Protein AF-A0A227J0A8-F1 (afdb_monomer_lite)

Sequence (83 aa):
DDIQVWRDRQCLSYETSSDRIKPQQVIETLHKLTNGDAYVASDVGQHQMFAALYYPFNKPRRWINSGGLGTMGFGLPAGMGVK

Structure (mmCIF, N/CA/C/O backbone):
data_AF-A0A227J0A8-F1
#
_entry.id   AF-A0A227J0A8-F1
#
loop_
_atom_site.group_PDB
_atom_site.id
_atom_site.type_symbol
_atom_site.label_atom_id
_atom_site.label_alt_id
_atom_site.label_comp_id
_atom_site.label_asym_id
_atom_site.label_entity_id
_atom_site.label_seq_id
_atom_site.pdbx_PDB_ins_code
_atom_site.Cartn_x
_atom_site.Cartn_y
_atom_site.Cartn_z
_atom_site.occupancy
_atom_site.B_iso_or_equiv
_atom_site.auth_seq_id
_atom_site.auth_comp_id
_atom_site.auth_asym_id
_atom_site.auth_atom_id
_atom_site.pdbx_PDB_model_num
ATOM 1 N N . ASP A 1 1 ? 1.284 -22.921 19.122 1.00 80.19 1 ASP A N 1
ATOM 2 C CA . ASP A 1 1 ? 1.930 -22.575 17.848 1.00 80.19 1 ASP A CA 1
ATOM 3 C C . ASP A 1 1 ? 2.360 -21.123 17.950 1.00 80.19 1 ASP A C 1
ATOM 5 O O . ASP A 1 1 ? 1.494 -20.253 18.034 1.00 80.19 1 ASP A O 1
ATOM 9 N N . ASP A 1 2 ? 3.659 -20.861 18.104 1.00 90.19 2 ASP A N 1
ATOM 10 C CA . ASP A 1 2 ? 4.167 -19.565 18.584 1.00 90.19 2 ASP A CA 1
ATOM 11 C C . ASP A 1 2 ? 3.691 -18.393 17.720 1.00 90.19 2 ASP A C 1
ATOM 13 O O . ASP A 1 2 ? 3.392 -17.327 18.244 1.00 90.19 2 ASP A O 1
ATOM 17 N N . ILE A 1 3 ? 3.504 -18.612 16.414 1.00 88.31 3 ILE A N 1
ATOM 18 C CA . ILE A 1 3 ? 3.027 -17.617 15.440 1.00 88.31 3 ILE A CA 1
ATOM 19 C C . ILE A 1 3 ? 1.698 -16.970 15.854 1.00 88.31 3 ILE A C 1
ATOM 21 O O . ILE A 1 3 ? 1.537 -15.761 15.675 1.00 88.31 3 ILE A O 1
ATOM 25 N N . GLN A 1 4 ? 0.752 -17.737 16.407 1.00 93.62 4 GLN A N 1
ATOM 26 C CA . GLN A 1 4 ? -0.538 -17.163 16.801 1.00 93.62 4 GLN A CA 1
ATOM 27 C C . GLN A 1 4 ? -0.397 -16.223 17.994 1.00 93.62 4 GLN A C 1
ATOM 29 O O . GLN A 1 4 ? -0.967 -15.140 17.970 1.00 93.62 4 GLN A O 1
ATOM 34 N N . VAL A 1 5 ? 0.492 -16.535 18.939 1.00 94.38 5 VAL A N 1
ATOM 35 C CA . VAL A 1 5 ? 0.803 -15.638 20.062 1.00 94.38 5 VAL A CA 1
ATOM 36 C C . VAL A 1 5 ? 1.316 -14.281 19.568 1.00 94.38 5 VAL A C 1
ATOM 38 O O . VAL A 1 5 ? 0.975 -13.250 20.141 1.00 94.38 5 VAL A O 1
ATOM 41 N N . TRP A 1 6 ? 2.116 -14.243 18.496 1.00 90.19 6 TRP A N 1
ATOM 42 C CA . TRP A 1 6 ? 2.577 -12.978 17.905 1.00 90.19 6 TRP A CA 1
ATOM 43 C C . TRP A 1 6 ? 1.454 -12.216 17.198 1.00 90.19 6 TRP A C 1
ATOM 45 O O . TRP A 1 6 ? 1.396 -10.991 17.302 1.00 90.19 6 TRP A O 1
ATOM 55 N N . ARG A 1 7 ? 0.561 -12.917 16.492 1.00 87.50 7 ARG A N 1
ATOM 56 C CA . ARG A 1 7 ? -0.593 -12.302 15.816 1.00 87.50 7 ARG A CA 1
ATOM 57 C C . ARG A 1 7 ? -1.607 -11.740 16.810 1.00 87.50 7 ARG A C 1
ATOM 59 O O . ARG A 1 7 ? -2.098 -10.632 16.598 1.00 87.50 7 ARG A O 1
ATOM 66 N N . ASP A 1 8 ? -1.853 -12.440 17.911 1.00 93.88 8 ASP A N 1
ATOM 67 C CA . ASP A 1 8 ? -2.807 -12.043 18.952 1.00 93.88 8 ASP A CA 1
ATOM 68 C C . ASP A 1 8 ? -2.405 -10.743 19.661 1.00 93.88 8 ASP A C 1
ATOM 70 O O . ASP A 1 8 ? -3.257 -10.027 20.179 1.00 93.88 8 ASP A O 1
ATOM 74 N N . ARG A 1 9 ? -1.117 -10.373 19.626 1.00 92.56 9 ARG A N 1
ATOM 75 C CA . ARG A 1 9 ? -0.643 -9.086 20.164 1.00 92.56 9 ARG A CA 1
ATOM 76 C C . ARG A 1 9 ? -1.144 -7.872 19.387 1.00 92.56 9 ARG A C 1
ATOM 78 O O . ARG A 1 9 ? -1.056 -6.769 19.913 1.00 92.56 9 ARG A O 1
ATOM 85 N N . GLN A 1 10 ? -1.614 -8.051 18.147 1.00 90.44 10 GLN A N 1
ATOM 86 C CA . GLN A 1 10 ? -2.166 -6.976 17.313 1.00 90.44 10 GLN A CA 1
ATOM 87 C C . GLN A 1 10 ? -1.265 -5.721 17.282 1.00 90.44 10 GLN A C 1
ATOM 89 O O . GLN A 1 10 ? -1.740 -4.593 17.391 1.00 90.44 10 GLN A O 1
ATOM 94 N N . CYS A 1 11 ? 0.053 -5.905 17.119 1.00 89.94 11 CYS A N 1
ATOM 95 C CA . CYS A 1 11 ? 1.053 -4.829 17.237 1.00 89.94 11 CYS A CA 1
ATOM 96 C C . CYS A 1 11 ? 0.902 -3.686 16.213 1.00 89.94 11 CYS A C 1
ATOM 98 O O . CYS A 1 11 ? 1.545 -2.651 16.360 1.00 89.94 11 CYS A O 1
ATOM 100 N N . LEU A 1 12 ? 0.104 -3.889 15.160 1.00 91.25 12 LEU A N 1
ATOM 101 C CA . LEU A 1 12 ? -0.211 -2.887 14.137 1.00 91.25 12 LEU A CA 1
ATOM 102 C C . LEU A 1 12 ? -1.603 -2.269 14.320 1.00 91.25 12 LEU A C 1
ATOM 104 O O . LEU A 1 12 ? -2.033 -1.482 13.485 1.00 91.25 12 LEU A O 1
ATOM 108 N N . SER A 1 13 ? -2.329 -2.620 15.382 1.00 92.56 13 SER A N 1
ATOM 109 C CA . SER A 1 13 ? -3.607 -1.978 15.683 1.00 92.56 13 SER A CA 1
ATOM 110 C C . SER A 1 13 ? -3.402 -0.501 16.022 1.00 92.56 13 SER A C 1
ATOM 112 O O . SER A 1 13 ? -2.390 -0.100 16.602 1.00 92.56 13 SER A O 1
ATOM 114 N N . TYR A 1 14 ? -4.357 0.328 15.617 1.00 93.50 14 TYR A N 1
ATOM 115 C CA . TYR A 1 14 ? -4.322 1.762 15.852 1.00 93.50 14 TYR A CA 1
ATOM 116 C C . TYR A 1 14 ? -5.745 2.298 16.020 1.00 93.50 14 TYR A C 1
ATOM 118 O O . TYR A 1 14 ? -6.698 1.773 15.446 1.00 93.50 14 TYR A O 1
ATOM 126 N N . GLU A 1 15 ? -5.889 3.359 16.810 1.00 92.31 15 GLU A N 1
ATOM 127 C CA . GLU A 1 15 ? -7.183 4.000 17.027 1.00 92.31 15 GLU A CA 1
ATOM 128 C C . GLU A 1 15 ? -7.531 4.956 15.883 1.00 92.31 15 GLU A C 1
ATOM 130 O O . GLU A 1 15 ? -6.717 5.778 15.442 1.00 92.31 15 GLU A O 1
ATOM 135 N N . THR A 1 16 ? -8.776 4.863 15.427 1.00 90.69 16 THR A N 1
ATOM 136 C CA . THR A 1 16 ? -9.361 5.749 14.421 1.00 90.69 16 THR A CA 1
ATOM 137 C C . THR A 1 16 ? -10.189 6.836 15.097 1.00 90.69 16 THR A C 1
ATOM 139 O O . THR A 1 16 ? -10.955 6.529 16.008 1.00 90.69 16 THR A O 1
ATOM 142 N N . SER A 1 17 ? -10.115 8.080 14.621 1.00 90.44 17 SER A N 1
ATOM 143 C CA . SER A 1 17 ? -11.014 9.157 15.055 1.00 90.44 17 SER A CA 1
ATOM 144 C C . SER A 1 17 ? -11.648 9.867 13.858 1.00 90.44 17 SER A C 1
ATOM 146 O O . SER A 1 17 ? -11.099 9.852 12.758 1.00 90.44 17 SER A O 1
ATOM 148 N N . SER A 1 18 ? -12.815 10.485 14.063 1.00 88.69 18 SER A N 1
ATOM 149 C CA . SER A 1 18 ? -13.498 11.293 13.039 1.00 88.69 18 SER A CA 1
ATOM 150 C C . SER A 1 18 ? -12.739 12.570 12.690 1.00 88.69 18 SER A C 1
ATOM 152 O O . SER A 1 18 ? -12.849 13.076 11.578 1.00 88.69 18 SER A O 1
ATOM 154 N N . ASP A 1 19 ? -11.964 13.087 13.640 1.00 94.00 19 ASP A N 1
ATOM 155 C CA . ASP A 1 19 ? -11.399 14.432 13.547 1.00 94.00 19 ASP A CA 1
ATOM 156 C C . ASP A 1 19 ? -10.108 14.473 12.726 1.00 94.00 19 ASP A C 1
ATOM 158 O O . ASP A 1 19 ? -9.701 15.537 12.255 1.00 94.00 19 ASP A O 1
ATOM 162 N N . ARG A 1 20 ? -9.412 13.334 12.587 1.00 93.75 20 ARG A N 1
ATOM 163 C CA . ARG A 1 20 ? -8.136 13.238 11.869 1.00 93.75 20 ARG A CA 1
ATOM 164 C C . ARG A 1 20 ? -7.976 11.889 11.192 1.00 93.75 20 ARG A C 1
ATOM 166 O O . ARG A 1 20 ? -8.111 10.845 11.821 1.00 93.75 20 ARG A O 1
ATOM 173 N N . ILE A 1 21 ? -7.546 11.930 9.937 1.00 93.62 21 ILE A N 1
ATOM 174 C CA . ILE A 1 21 ? -7.198 10.731 9.181 1.00 93.62 21 ILE A CA 1
ATOM 175 C C . ILE A 1 21 ? -5.769 10.315 9.540 1.00 93.62 21 ILE A C 1
ATOM 177 O O . ILE A 1 21 ? -4.821 11.093 9.396 1.00 93.62 21 ILE A O 1
ATOM 181 N N . LYS A 1 22 ? -5.606 9.080 10.009 1.00 94.00 22 LYS A N 1
ATOM 182 C CA . LYS A 1 22 ? -4.301 8.467 10.262 1.00 94.00 22 LYS A CA 1
ATOM 183 C C . LYS A 1 22 ? -3.699 7.946 8.948 1.00 94.00 22 LYS A C 1
ATOM 185 O O . LYS A 1 22 ? -4.436 7.401 8.125 1.00 94.00 22 LYS A O 1
ATOM 190 N N . PRO A 1 23 ? -2.373 8.033 8.746 1.00 94.31 23 PRO A N 1
ATOM 191 C CA . PRO A 1 23 ? -1.721 7.520 7.538 1.00 94.31 23 PRO A CA 1
ATOM 192 C C . PRO A 1 23 ? -2.039 6.048 7.241 1.00 94.31 23 PRO A C 1
ATOM 194 O O . PRO A 1 23 ? -2.281 5.691 6.092 1.00 94.31 23 PRO A O 1
ATOM 197 N N . GLN A 1 24 ? -2.113 5.214 8.280 1.00 94.81 24 GLN A N 1
ATOM 198 C CA . GLN A 1 24 ? -2.490 3.803 8.200 1.00 94.81 24 GLN A CA 1
ATOM 199 C C . GLN A 1 24 ? -3.851 3.614 7.513 1.00 94.81 24 GLN A C 1
ATOM 201 O O . GLN A 1 24 ? -3.972 2.805 6.594 1.00 94.81 24 GLN A O 1
ATOM 206 N N . GLN A 1 25 ? -4.844 4.435 7.882 1.00 95.19 25 GLN A N 1
ATOM 207 C CA . GLN A 1 25 ? -6.190 4.389 7.298 1.00 95.19 25 GLN A CA 1
ATOM 208 C C . GLN A 1 25 ? -6.164 4.710 5.812 1.00 95.19 25 GLN A C 1
ATOM 210 O O . GLN A 1 25 ? -6.900 4.094 5.044 1.00 95.19 25 GLN A O 1
ATOM 215 N N . VAL A 1 26 ? -5.332 5.669 5.394 1.00 94.94 26 VAL A N 1
ATOM 216 C CA . VAL A 1 26 ? -5.204 6.039 3.979 1.00 94.94 26 VAL A CA 1
ATOM 217 C C . VAL A 1 26 ? -4.712 4.840 3.177 1.00 94.94 26 VAL A C 1
ATOM 219 O O . VAL A 1 26 ? -5.324 4.488 2.173 1.00 94.94 26 VAL A O 1
ATOM 222 N N . ILE A 1 27 ? -3.654 4.175 3.643 1.00 95.94 27 ILE A N 1
ATOM 223 C CA . ILE A 1 27 ? -3.063 3.023 2.955 1.00 95.94 27 ILE A CA 1
ATOM 224 C C . ILE A 1 27 ? -4.044 1.841 2.885 1.00 95.94 27 ILE A C 1
ATOM 226 O O . ILE A 1 27 ? -4.241 1.269 1.811 1.00 95.94 27 ILE A O 1
ATOM 230 N N . GLU A 1 28 ? -4.723 1.516 3.986 1.00 95.44 28 GLU A N 1
ATOM 231 C CA . GLU A 1 28 ? -5.733 0.449 4.003 1.00 95.44 28 GLU A CA 1
ATOM 232 C C . GLU A 1 28 ? -6.932 0.777 3.106 1.00 95.44 28 GLU A C 1
ATOM 234 O O . GLU A 1 28 ? -7.474 -0.099 2.429 1.00 95.44 28 GLU A O 1
ATOM 239 N N . THR A 1 29 ? -7.349 2.045 3.075 1.00 95.25 29 THR A N 1
ATOM 240 C CA . THR A 1 29 ? -8.435 2.510 2.204 1.00 95.25 29 THR A CA 1
ATOM 241 C C . THR A 1 29 ? -8.033 2.408 0.737 1.00 95.25 29 THR A C 1
ATOM 243 O O . THR A 1 29 ? -8.822 1.919 -0.067 1.00 95.25 29 THR A O 1
ATOM 246 N N . LEU A 1 30 ? -6.797 2.774 0.381 1.00 95.19 30 LEU A N 1
ATOM 247 C CA . LEU A 1 30 ? -6.267 2.581 -0.971 1.00 95.19 30 LEU A CA 1
ATOM 248 C C . LEU A 1 30 ? -6.302 1.107 -1.377 1.00 95.19 30 LEU A C 1
ATOM 250 O O . LEU A 1 30 ? -6.746 0.796 -2.482 1.00 95.19 30 LEU A O 1
ATOM 254 N N . HIS A 1 31 ? -5.895 0.190 -0.496 1.00 96.25 31 HIS A N 1
ATOM 255 C CA . HIS A 1 31 ? -6.012 -1.241 -0.771 1.00 96.25 31 HIS A CA 1
ATOM 256 C C . HIS A 1 31 ? -7.473 -1.652 -1.016 1.00 96.25 31 HIS A C 1
ATOM 258 O O . HIS A 1 31 ? -7.760 -2.278 -2.033 1.00 96.25 31 HIS A O 1
ATOM 264 N N . LYS A 1 32 ? -8.404 -1.261 -0.131 1.00 95.88 32 LYS A N 1
ATOM 265 C CA . LYS A 1 32 ? -9.838 -1.588 -0.254 1.00 95.88 32 LYS A CA 1
ATOM 266 C C . LYS A 1 32 ? -10.441 -1.074 -1.562 1.00 95.88 32 LYS A C 1
ATOM 268 O O . LYS A 1 32 ? -11.142 -1.815 -2.234 1.00 95.88 32 LYS A O 1
ATOM 273 N N . LEU A 1 33 ? -10.145 0.168 -1.943 1.00 97.00 33 LEU A N 1
ATOM 274 C CA . LEU A 1 33 ? -10.672 0.780 -3.169 1.00 97.00 33 LEU A CA 1
ATOM 275 C C . LEU A 1 33 ? -10.087 0.164 -4.444 1.00 97.00 33 LEU A C 1
ATOM 277 O O . LEU A 1 33 ? -10.739 0.163 -5.483 1.00 97.00 33 LEU A O 1
ATOM 281 N N . THR A 1 34 ? -8.859 -0.348 -4.372 1.00 95.12 34 THR A N 1
ATOM 282 C CA . THR A 1 34 ? -8.160 -0.948 -5.517 1.00 95.12 34 THR A CA 1
ATOM 283 C C . THR A 1 34 ? -8.268 -2.469 -5.549 1.00 95.12 34 THR A C 1
ATOM 285 O O . THR A 1 34 ? -7.684 -3.091 -6.431 1.00 95.12 34 THR A O 1
ATOM 288 N N . ASN A 1 35 ? -8.963 -3.081 -4.581 1.00 94.50 35 ASN A N 1
ATOM 289 C CA . ASN A 1 35 ? -8.967 -4.528 -4.336 1.00 94.50 35 ASN A CA 1
ATOM 290 C C . ASN A 1 35 ? -7.549 -5.145 -4.270 1.00 94.50 35 ASN A C 1
ATOM 292 O O . ASN A 1 35 ? -7.344 -6.314 -4.593 1.00 94.50 35 ASN A O 1
ATOM 296 N N . GLY A 1 36 ? -6.550 -4.345 -3.880 1.00 93.00 36 GLY A N 1
ATOM 297 C CA . GLY A 1 36 ? -5.134 -4.727 -3.862 1.00 93.00 36 GLY A CA 1
ATOM 298 C C . GLY A 1 36 ? -4.506 -5.003 -5.233 1.00 93.00 36 GLY A C 1
ATOM 299 O O . GLY A 1 36 ? -3.436 -5.611 -5.300 1.00 93.00 36 GLY A O 1
ATOM 300 N N . ASP A 1 37 ? -5.145 -4.568 -6.323 1.00 93.19 37 ASP A N 1
ATOM 301 C CA . ASP A 1 37 ? -4.649 -4.752 -7.692 1.00 93.19 37 ASP A CA 1
ATOM 302 C C . ASP A 1 37 ? -3.751 -3.608 -8.183 1.00 93.19 37 ASP A C 1
ATOM 304 O O . ASP A 1 37 ? -3.080 -3.737 -9.215 1.00 93.19 37 ASP A O 1
ATOM 308 N N . ALA A 1 38 ? -3.699 -2.497 -7.447 1.00 93.88 38 ALA A N 1
ATOM 309 C CA . ALA A 1 38 ? -2.892 -1.349 -7.829 1.00 93.88 38 ALA A CA 1
ATOM 310 C C . ALA A 1 38 ? -1.387 -1.645 -7.774 1.00 93.88 38 ALA A C 1
ATOM 312 O O . ALA A 1 38 ? -0.890 -2.405 -6.941 1.00 93.88 38 ALA A O 1
ATOM 313 N N . TYR A 1 39 ? -0.650 -0.989 -8.668 1.00 94.44 39 TYR A N 1
ATOM 314 C CA . TYR A 1 39 ? 0.780 -0.788 -8.487 1.00 94.44 39 TYR A CA 1
ATOM 315 C C . TYR A 1 39 ? 0.986 0.382 -7.526 1.00 94.44 39 TYR A C 1
ATOM 317 O O . TYR A 1 39 ? 0.503 1.486 -7.769 1.00 94.44 39 TYR A O 1
ATOM 325 N N . VAL A 1 40 ? 1.697 0.138 -6.431 1.00 94.56 40 VAL A N 1
ATOM 326 C CA . VAL A 1 40 ? 1.990 1.131 -5.400 1.00 94.56 40 VAL A CA 1
ATOM 327 C C . VAL A 1 40 ? 3.443 1.550 -5.543 1.00 94.56 40 VAL A C 1
ATOM 329 O O . VAL A 1 40 ? 4.351 0.765 -5.271 1.00 94.56 40 VAL A O 1
ATOM 332 N N . ALA A 1 41 ? 3.663 2.795 -5.953 1.00 94.12 41 ALA A N 1
ATOM 333 C CA . ALA A 1 41 ? 4.974 3.421 -5.901 1.00 94.12 41 ALA A CA 1
ATOM 334 C C . ALA A 1 41 ? 5.083 4.246 -4.614 1.00 94.12 41 ALA A C 1
ATOM 336 O O . ALA A 1 41 ? 4.270 5.141 -4.379 1.00 94.12 41 ALA A O 1
ATOM 337 N N . SER A 1 42 ? 6.067 3.940 -3.770 1.00 92.12 42 SER A N 1
ATOM 338 C CA . SER A 1 42 ? 6.355 4.726 -2.570 1.00 92.12 42 SER A CA 1
ATOM 339 C C . SER A 1 42 ? 7.705 5.406 -2.705 1.00 92.12 42 SER A C 1
ATOM 341 O O . SER A 1 42 ? 8.673 4.796 -3.162 1.00 92.12 42 SER A O 1
ATOM 343 N N . ASP A 1 43 ? 7.771 6.651 -2.255 1.00 90.94 43 ASP A N 1
ATOM 344 C CA . ASP A 1 43 ? 9.047 7.315 -2.035 1.00 90.94 43 ASP A CA 1
ATOM 345 C C . ASP A 1 43 ? 9.711 6.788 -0.740 1.00 90.94 43 ASP A C 1
ATOM 347 O O . ASP A 1 43 ? 9.209 5.837 -0.128 1.00 90.94 43 ASP A O 1
ATOM 351 N N . VAL A 1 44 ? 10.854 7.350 -0.348 1.00 90.44 44 VAL A N 1
ATOM 352 C CA . VAL A 1 44 ? 11.592 6.944 0.855 1.00 90.44 44 VAL A CA 1
ATOM 353 C C . VAL A 1 44 ? 11.205 7.813 2.051 1.00 90.44 44 VAL A C 1
ATOM 355 O O . VAL A 1 44 ? 11.329 9.036 2.026 1.00 90.44 44 VAL A O 1
ATOM 358 N N . GLY A 1 45 ? 10.740 7.178 3.132 1.00 90.19 45 GLY A N 1
ATOM 359 C CA . GLY A 1 45 ? 10.349 7.852 4.372 1.00 90.19 45 GLY A CA 1
ATOM 360 C C . GLY A 1 45 ? 9.240 7.127 5.136 1.00 90.19 45 GLY A C 1
ATOM 361 O O . GLY A 1 45 ? 9.017 5.931 4.964 1.00 90.19 45 GLY A O 1
ATOM 362 N N . GLN A 1 46 ? 8.502 7.854 5.980 1.00 90.88 46 GLN A N 1
ATOM 363 C CA . GLN A 1 46 ? 7.431 7.261 6.799 1.00 90.88 46 GLN A CA 1
ATOM 364 C C . GLN A 1 46 ? 6.328 6.604 5.955 1.00 90.88 46 GLN A C 1
ATOM 366 O O . GLN A 1 46 ? 5.826 5.542 6.309 1.00 90.88 46 GLN A O 1
ATOM 371 N N . HIS A 1 47 ? 5.986 7.183 4.803 1.00 87.25 47 HIS A N 1
ATOM 372 C CA . HIS A 1 47 ? 5.003 6.607 3.882 1.00 87.25 47 HIS A CA 1
ATOM 373 C C . HIS A 1 47 ? 5.465 5.263 3.290 1.00 87.25 47 HIS A C 1
ATOM 375 O O . HIS A 1 47 ? 4.622 4.402 3.053 1.00 87.25 47 HIS A O 1
ATOM 381 N N . GLN A 1 48 ? 6.778 5.032 3.132 1.00 92.56 48 GLN A N 1
ATOM 382 C CA . GLN A 1 48 ? 7.325 3.716 2.777 1.00 92.56 48 GLN A CA 1
ATOM 383 C C . GLN A 1 48 ? 7.029 2.691 3.873 1.00 92.56 48 GLN A C 1
ATOM 385 O O . GLN A 1 48 ? 6.598 1.578 3.580 1.00 92.56 48 GLN A O 1
ATOM 390 N N . MET A 1 49 ? 7.235 3.069 5.139 1.0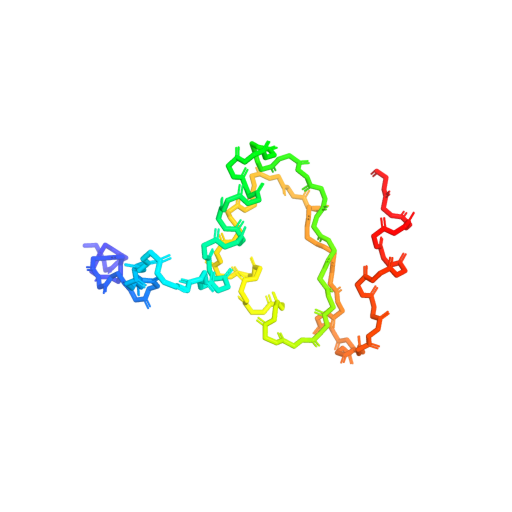0 94.62 49 MET A N 1
ATOM 391 C CA . MET A 1 49 ? 6.948 2.197 6.280 1.00 94.62 49 MET A CA 1
ATOM 392 C C . MET A 1 49 ? 5.450 1.905 6.388 1.00 94.62 49 MET A C 1
ATOM 394 O O . MET A 1 49 ? 5.064 0.761 6.609 1.00 94.62 49 MET A O 1
ATOM 398 N N . PHE A 1 50 ? 4.594 2.907 6.176 1.00 94.94 50 PHE A N 1
ATOM 399 C CA . PHE A 1 50 ? 3.148 2.697 6.183 1.00 94.94 50 PHE A CA 1
ATOM 400 C C . PHE A 1 50 ? 2.691 1.794 5.035 1.00 94.94 50 PHE A C 1
ATOM 402 O O . PHE A 1 50 ? 1.894 0.893 5.274 1.00 94.94 50 PHE A O 1
ATOM 409 N N . ALA A 1 51 ? 3.228 1.966 3.823 1.00 93.94 51 ALA A N 1
ATOM 410 C CA . ALA A 1 51 ? 2.948 1.066 2.704 1.00 93.94 51 ALA A CA 1
ATOM 411 C C . ALA A 1 51 ? 3.371 -0.379 3.022 1.00 93.94 51 ALA A C 1
ATOM 413 O O . ALA A 1 51 ? 2.603 -1.304 2.778 1.00 93.94 51 ALA A O 1
ATOM 414 N N . ALA A 1 52 ? 4.545 -0.570 3.631 1.00 93.69 52 ALA A N 1
ATOM 415 C CA . ALA A 1 52 ? 5.051 -1.889 4.008 1.00 93.69 52 ALA A CA 1
ATOM 416 C C . ALA A 1 52 ? 4.187 -2.598 5.063 1.00 93.69 52 ALA A C 1
ATOM 418 O O . ALA A 1 52 ? 4.022 -3.814 5.009 1.00 93.69 52 ALA A O 1
ATOM 419 N N . LEU A 1 53 ? 3.676 -1.845 6.042 1.00 93.94 53 LEU A N 1
ATOM 420 C CA . LEU A 1 53 ? 2.967 -2.397 7.199 1.00 93.94 53 LEU A CA 1
ATOM 421 C C . LEU A 1 53 ? 1.450 -2.511 6.989 1.00 93.94 53 LEU A C 1
ATOM 423 O O . LEU A 1 53 ? 0.838 -3.397 7.576 1.00 93.94 53 LEU A O 1
ATOM 427 N N . TYR A 1 54 ? 0.850 -1.633 6.178 1.00 95.19 54 TYR A N 1
ATOM 428 C CA . TYR A 1 54 ? -0.610 -1.475 6.087 1.00 95.19 54 TYR A CA 1
ATOM 429 C C . TYR A 1 54 ? -1.191 -1.669 4.679 1.00 95.19 54 TYR A C 1
ATOM 431 O O . TYR A 1 54 ? -2.411 -1.628 4.528 1.00 95.19 54 TYR A O 1
ATOM 439 N N . TYR A 1 55 ? -0.373 -1.890 3.642 1.00 94.56 55 TYR A N 1
ATOM 440 C CA . TYR A 1 55 ? -0.873 -2.282 2.319 1.00 94.56 55 TYR A CA 1
ATOM 441 C C . TYR A 1 55 ? -0.723 -3.802 2.136 1.00 94.56 55 TYR A C 1
ATOM 443 O O . TYR A 1 55 ? 0.383 -4.280 1.875 1.00 94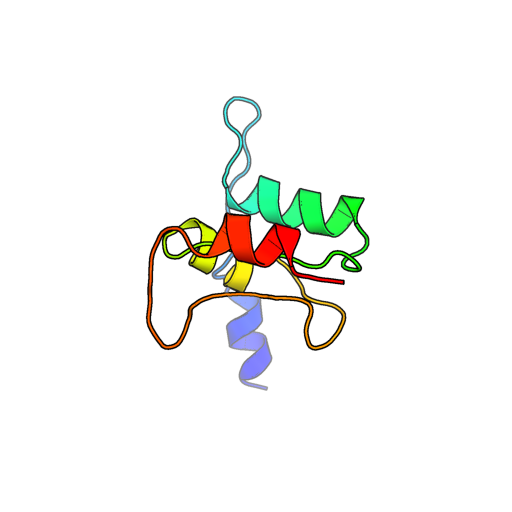.56 55 TYR A O 1
ATOM 451 N N . PRO A 1 56 ? -1.798 -4.601 2.265 1.00 91.00 56 PRO A N 1
ATOM 452 C CA . PRO A 1 56 ? -1.711 -6.045 2.075 1.00 91.00 56 PRO A CA 1
ATOM 453 C C . PRO A 1 56 ? -1.594 -6.376 0.579 1.00 91.00 56 PRO A C 1
ATOM 455 O O . PRO A 1 56 ? -2.580 -6.498 -0.137 1.00 91.00 56 PRO A O 1
ATOM 458 N N . PHE A 1 57 ? -0.364 -6.483 0.075 1.00 91.75 57 PHE A N 1
ATOM 459 C CA . PHE A 1 57 ? -0.098 -6.764 -1.338 1.00 91.75 57 PHE A CA 1
ATOM 460 C C . PHE A 1 57 ? -0.592 -8.160 -1.750 1.00 91.75 57 PHE A C 1
ATOM 462 O O . PHE A 1 57 ? -0.029 -9.173 -1.339 1.00 91.75 57 PHE A O 1
ATOM 469 N N . ASN A 1 58 ? -1.587 -8.214 -2.639 1.00 92.12 58 ASN A N 1
ATOM 470 C CA . ASN A 1 58 ? -2.191 -9.473 -3.097 1.00 92.12 58 ASN A CA 1
ATOM 471 C C . ASN A 1 58 ? -1.388 -10.185 -4.199 1.00 92.12 58 ASN A C 1
ATOM 473 O O . ASN A 1 58 ? -1.583 -11.374 -4.447 1.00 92.12 58 ASN A O 1
ATOM 477 N N . LYS A 1 59 ? -0.511 -9.461 -4.906 1.00 92.50 59 LYS A N 1
ATOM 478 C CA . LYS A 1 59 ? 0.235 -9.966 -6.070 1.00 92.50 59 LYS A CA 1
ATOM 479 C C . LYS A 1 59 ? 1.718 -9.591 -5.980 1.00 92.50 59 LYS A C 1
ATOM 481 O O . LYS A 1 59 ? 2.050 -8.510 -5.486 1.00 92.50 59 LYS A O 1
ATOM 486 N N . PRO A 1 60 ? 2.627 -10.432 -6.508 1.00 92.75 60 PRO A N 1
ATOM 487 C CA . PRO A 1 60 ? 4.041 -10.083 -6.591 1.00 92.75 60 PRO A CA 1
ATOM 488 C C . PRO A 1 60 ? 4.252 -8.870 -7.508 1.00 92.75 60 PRO A C 1
ATOM 490 O O . PRO A 1 60 ? 3.474 -8.641 -8.437 1.00 92.75 60 PRO A O 1
ATOM 493 N N . ARG A 1 61 ? 5.350 -8.132 -7.286 1.00 91.88 61 ARG A N 1
ATOM 494 C CA . ARG A 1 61 ? 5.769 -6.966 -8.098 1.00 91.88 61 ARG A CA 1
ATOM 495 C C . ARG A 1 61 ? 4.761 -5.805 -8.112 1.00 91.88 61 ARG A C 1
ATOM 497 O O . ARG A 1 61 ? 4.685 -5.063 -9.084 1.00 91.88 61 ARG A O 1
ATOM 504 N N . ARG A 1 62 ? 3.984 -5.649 -7.036 1.00 92.69 62 ARG A N 1
ATOM 505 C CA . ARG A 1 62 ? 3.026 -4.541 -6.864 1.00 92.69 62 ARG A CA 1
ATOM 506 C C . ARG A 1 62 ? 3.545 -3.387 -6.019 1.00 92.69 62 ARG A C 1
ATOM 508 O O . ARG A 1 62 ? 2.919 -2.337 -6.022 1.00 92.69 62 ARG A O 1
ATOM 515 N N . TRP A 1 63 ? 4.683 -3.552 -5.350 1.00 94.19 63 TRP A N 1
ATOM 516 C CA . TRP A 1 63 ? 5.317 -2.486 -4.583 1.00 94.19 63 TRP A CA 1
ATOM 517 C C . TRP A 1 63 ? 6.629 -2.059 -5.233 1.00 94.19 63 TRP A C 1
ATOM 519 O O . TRP A 1 63 ? 7.554 -2.861 -5.362 1.00 94.19 63 TRP A O 1
ATOM 529 N N . ILE A 1 64 ? 6.688 -0.802 -5.661 1.00 93.62 64 ILE A N 1
ATOM 530 C CA . ILE A 1 64 ? 7.828 -0.197 -6.334 1.00 93.62 64 ILE A CA 1
ATOM 531 C C . ILE A 1 64 ? 8.415 0.824 -5.357 1.00 93.62 64 ILE A C 1
ATOM 533 O O . ILE A 1 64 ? 7.779 1.828 -5.040 1.00 93.62 64 ILE A O 1
ATOM 537 N N . ASN A 1 65 ? 9.609 0.547 -4.833 1.00 91.38 65 ASN A N 1
ATOM 538 C CA . ASN A 1 65 ? 10.281 1.405 -3.856 1.00 91.38 65 ASN A CA 1
ATOM 539 C C . ASN A 1 65 ? 11.797 1.472 -4.108 1.00 91.38 65 ASN A C 1
ATOM 541 O O . ASN A 1 65 ? 12.353 0.639 -4.825 1.00 91.38 65 ASN A O 1
ATOM 545 N N . SER A 1 66 ? 12.464 2.442 -3.476 1.00 89.69 66 SER A N 1
ATOM 546 C CA . SER A 1 66 ? 13.929 2.556 -3.452 1.00 89.69 66 SER A CA 1
ATOM 547 C C . SER A 1 66 ? 14.502 2.011 -2.137 1.00 89.69 66 SER A C 1
ATOM 549 O O . SER A 1 66 ? 15.155 2.719 -1.379 1.00 89.69 66 SER A O 1
ATOM 551 N N . GLY A 1 67 ? 14.230 0.742 -1.820 1.00 84.56 67 GLY A N 1
ATOM 552 C CA . GLY A 1 67 ? 14.647 0.129 -0.552 1.00 84.56 67 GLY A CA 1
ATOM 553 C C . GLY A 1 67 ? 16.151 -0.141 -0.436 1.00 84.56 67 GLY A C 1
ATOM 554 O O . GLY A 1 67 ? 16.673 -0.177 0.672 1.00 84.56 67 GLY A O 1
ATOM 555 N N . GLY A 1 68 ? 16.845 -0.320 -1.565 1.00 86.31 68 GLY A N 1
ATOM 556 C CA . GLY A 1 68 ? 18.291 -0.564 -1.585 1.00 86.31 68 GLY A CA 1
ATOM 557 C C . GLY A 1 68 ? 19.117 0.718 -1.476 1.00 86.31 68 GLY A C 1
ATOM 558 O O . GLY A 1 68 ? 19.975 0.825 -0.607 1.00 86.31 68 GLY A O 1
ATOM 559 N N . LEU A 1 69 ? 18.853 1.692 -2.356 1.00 84.94 69 LEU A N 1
ATOM 560 C CA . LEU A 1 69 ? 19.611 2.949 -2.409 1.00 84.94 69 LEU A CA 1
ATOM 561 C C . LEU A 1 69 ? 19.056 4.023 -1.458 1.00 84.94 69 LEU A C 1
ATOM 563 O O . LEU A 1 69 ? 19.793 4.918 -1.058 1.00 84.94 69 LEU A O 1
ATOM 567 N N . GLY A 1 70 ? 17.774 3.953 -1.087 1.00 85.69 70 GLY A N 1
ATOM 568 C CA . GLY A 1 70 ? 17.177 4.873 -0.116 1.00 85.69 70 GLY A CA 1
ATOM 569 C C . GLY A 1 70 ? 17.003 6.305 -0.629 1.00 85.69 70 GLY A C 1
ATOM 570 O O .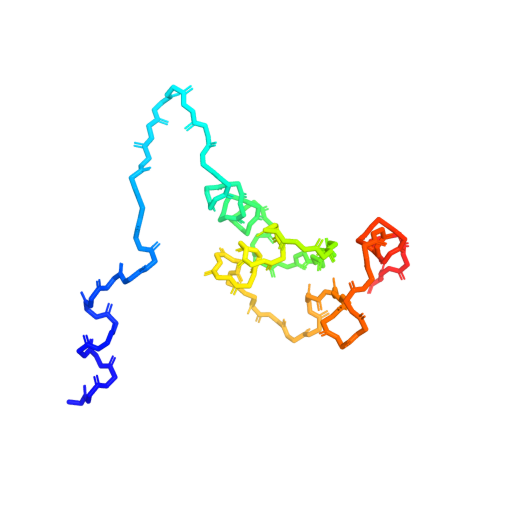 GLY A 1 70 ? 16.960 7.241 0.165 1.00 85.69 70 GLY A O 1
ATOM 571 N N . THR A 1 71 ? 16.915 6.508 -1.946 1.00 86.50 71 THR A N 1
ATOM 572 C CA . THR A 1 71 ? 16.825 7.855 -2.533 1.00 86.50 71 THR A CA 1
ATOM 573 C C . THR A 1 71 ? 15.411 8.427 -2.446 1.00 86.50 71 THR A C 1
ATOM 575 O O . THR A 1 71 ? 14.479 7.848 -3.003 1.00 86.50 71 THR A O 1
ATOM 578 N N . MET A 1 72 ? 15.273 9.589 -1.800 1.00 89.94 72 MET A N 1
ATOM 579 C CA . MET A 1 72 ? 14.046 10.396 -1.822 1.00 89.94 72 MET A CA 1
ATOM 580 C C . MET A 1 72 ? 13.787 10.983 -3.220 1.00 89.94 72 MET A C 1
ATOM 582 O O . MET A 1 72 ? 14.721 11.244 -3.977 1.00 89.94 72 MET A O 1
ATOM 586 N N . GLY A 1 73 ? 12.525 11.227 -3.561 1.00 87.69 73 GLY A N 1
ATOM 587 C CA . GLY A 1 73 ? 12.074 11.632 -4.891 1.00 87.69 73 GLY A CA 1
ATOM 588 C C . GLY A 1 73 ? 11.847 10.467 -5.861 1.00 87.69 73 GLY A C 1
ATOM 589 O O . GLY A 1 73 ? 11.554 10.706 -7.031 1.00 87.69 73 GLY A O 1
ATOM 590 N N . PHE A 1 74 ? 11.952 9.211 -5.414 1.00 90.56 74 PHE A N 1
ATOM 591 C CA . PHE A 1 74 ? 11.804 8.035 -6.280 1.00 90.56 74 PHE A CA 1
ATOM 592 C C . PHE A 1 74 ? 10.342 7.738 -6.640 1.00 90.56 74 PHE A C 1
ATOM 594 O O . PHE A 1 74 ? 10.050 7.292 -7.751 1.00 90.56 74 PHE A O 1
ATOM 601 N N . GLY A 1 75 ? 9.415 7.992 -5.711 1.00 88.06 75 GLY A N 1
ATOM 602 C CA . GLY A 1 75 ? 8.033 7.513 -5.811 1.00 88.06 75 GLY A CA 1
ATOM 603 C C . GLY A 1 75 ? 7.275 8.014 -7.044 1.00 88.06 75 GLY A C 1
ATOM 604 O O . GLY A 1 75 ? 6.636 7.220 -7.731 1.00 88.06 75 GLY A O 1
ATOM 605 N N . LEU A 1 76 ? 7.363 9.310 -7.361 1.00 90.56 76 LEU A N 1
ATOM 606 C CA . LEU A 1 76 ? 6.626 9.889 -8.490 1.00 90.56 76 LEU A CA 1
ATOM 607 C C . LEU A 1 76 ? 7.159 9.413 -9.860 1.00 90.56 76 LEU A C 1
ATOM 609 O O . LEU A 1 76 ? 6.357 8.891 -10.639 1.00 90.56 76 LEU A O 1
ATOM 613 N N . PRO A 1 77 ? 8.471 9.509 -10.167 1.00 89.94 77 PRO A N 1
ATOM 614 C CA . PRO A 1 77 ? 9.019 8.956 -11.407 1.00 89.94 77 PRO A CA 1
ATOM 615 C C . PRO A 1 77 ? 8.728 7.459 -11.572 1.00 89.94 77 PRO A C 1
ATOM 617 O O . PRO A 1 77 ? 8.366 7.015 -12.661 1.00 89.94 77 PRO A O 1
ATOM 620 N N . ALA A 1 78 ? 8.824 6.685 -10.486 1.00 91.38 78 ALA A N 1
ATOM 621 C CA . ALA A 1 78 ? 8.507 5.261 -10.498 1.00 91.38 78 ALA A CA 1
ATOM 622 C C . ALA A 1 78 ? 7.026 4.992 -10.814 1.00 91.38 78 ALA A C 1
ATOM 624 O O . ALA A 1 78 ? 6.721 4.098 -11.601 1.00 91.38 78 ALA A O 1
ATOM 625 N N . GLY A 1 79 ? 6.110 5.788 -10.254 1.00 91.19 79 GLY A N 1
ATOM 626 C CA . GLY A 1 79 ? 4.675 5.693 -10.529 1.00 91.19 79 GLY A CA 1
ATOM 627 C C . GLY A 1 79 ? 4.301 6.026 -11.976 1.00 91.19 79 GLY A C 1
ATOM 628 O O . GLY A 1 79 ? 3.369 5.436 -12.508 1.00 91.19 79 GLY A O 1
ATOM 629 N N . MET A 1 80 ? 5.040 6.916 -12.643 1.00 91.12 80 MET A N 1
ATOM 630 C CA . MET A 1 80 ? 4.839 7.194 -14.073 1.00 91.12 80 MET A CA 1
ATOM 631 C C . MET A 1 80 ? 5.369 6.076 -14.980 1.00 91.12 80 MET A C 1
ATOM 633 O O . MET A 1 80 ? 4.838 5.865 -16.068 1.00 91.12 80 MET A O 1
ATOM 637 N N . GLY A 1 81 ? 6.437 5.392 -14.562 1.00 88.88 81 GLY A N 1
ATOM 638 C CA . GLY A 1 81 ? 7.097 4.355 -15.359 1.0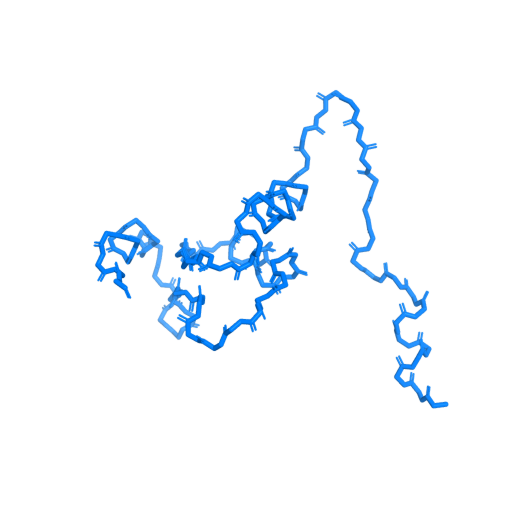0 88.88 81 GLY A CA 1
ATOM 639 C C . GLY A 1 81 ? 6.507 2.951 -15.209 1.00 88.88 81 GLY A C 1
ATOM 640 O O . GLY A 1 81 ? 6.826 2.073 -16.011 1.00 88.88 81 GLY A O 1
ATOM 641 N N . VAL A 1 82 ? 5.679 2.713 -14.189 1.00 87.50 82 VAL A N 1
ATOM 642 C CA . VAL A 1 82 ?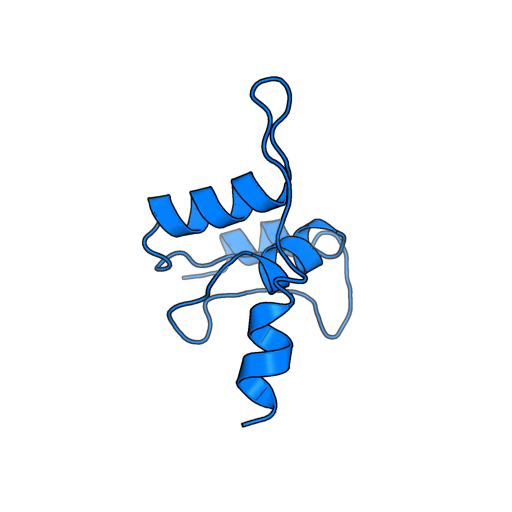 5.077 1.397 -13.936 1.00 87.50 82 VAL A CA 1
ATOM 643 C C . VAL A 1 82 ? 3.949 1.099 -14.933 1.00 87.50 82 VAL A C 1
ATOM 645 O O . VAL A 1 82 ? 3.195 1.994 -15.311 1.00 87.50 82 VAL A O 1
ATOM 648 N N . LYS A 1 83 ? 3.832 -0.162 -15.369 1.00 62.91 83 LYS A N 1
ATOM 649 C CA . LYS A 1 83 ? 2.831 -0.624 -16.342 1.00 62.91 83 LYS A CA 1
ATOM 650 C C . LYS A 1 83 ? 2.203 -1.953 -15.932 1.00 62.91 83 LYS A C 1
A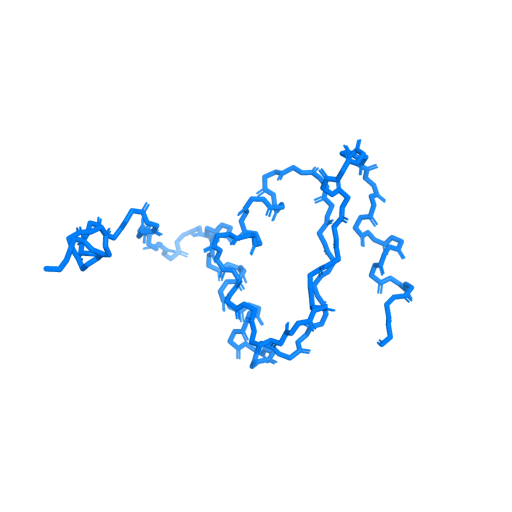TOM 652 O O . LYS A 1 83 ? 2.929 -2.839 -15.428 1.00 62.91 83 LYS A O 1
#

Secondary structure (DSSP, 8-state):
-HHHHHHHT-TT-----SS---HHHHHHHHHHHHTT-S-EE--SSHHHHHHHHH----STT-EE--TTT--TT-HHHHHHH--

pLDDT: mean 91.51, std 4.4, range [62.91, 97.0]

Foldseek 3Di:
DVVVVVVVVVPVDDDDDPVDDDLLNVQLVVCVVCVLPAQFFDFADPNVVSNVRRHPRPDPPSYHYPPPPRDGPRRPVRNVPDD

Organism: Vibrio parahaemolyticus (NCBI:txid670)

Radius of gyration: 14.48 Å; chains: 1; bounding box: 33×37×36 Å

InterPro domains:
  IPR011766 Thiamine pyrophosphate enzyme, TPP-binding [PF02775] (43-83)
  IPR029061 Thiamin diphosphate-binding fold [SSF52518] (19-83)
  IPR045229 Thiamine pyrophosphate enzyme [PTHR18968] (4-83)